Protein AF-A0A6V8LGI5-F1 (afdb_monomer_lite)

Foldseek 3Di:
DVLVVLVVLLVVLVVVVVVVVVCCVPPVVVVLVVDDPVVSVVVVVVVVVVCPDVVNVCSVVVSVVSVVVSCVVVVVVDQADDDDPVSNVVNVVPPDPDDDDDD

Organism: NCBI:txid1076125

Radius of gyration: 21.96 Å; chains: 1; bounding box: 62×23×46 Å

Structure (mmCIF, N/CA/C/O backbone):
data_AF-A0A6V8LGI5-F1
#
_entry.id   AF-A0A6V8LGI5-F1
#
loop_
_atom_site.group_PDB
_atom_site.id
_atom_site.type_symbol
_atom_site.label_atom_id
_atom_site.label_alt_id
_atom_site.label_comp_id
_atom_site.label_asym_id
_atom_site.label_entity_id
_atom_site.label_seq_id
_atom_site.pdbx_PDB_ins_code
_atom_site.Cartn_x
_atom_site.Cartn_y
_atom_site.Cartn_z
_atom_site.occupancy
_atom_site.B_iso_or_equiv
_atom_site.auth_seq_id
_atom_site.auth_comp_id
_atom_site.auth_asym_id
_atom_site.auth_atom_id
_atom_site.pdbx_PDB_model_num
ATOM 1 N N . MET A 1 1 ? 17.685 6.429 -19.741 1.00 62.72 1 MET A N 1
ATOM 2 C CA . MET A 1 1 ? 16.520 7.244 -19.328 1.00 62.72 1 MET A CA 1
ATOM 3 C C . MET A 1 1 ? 15.354 6.378 -18.857 1.00 62.72 1 MET A C 1
ATOM 5 O O . MET A 1 1 ? 14.989 6.529 -17.703 1.00 62.72 1 MET A O 1
ATOM 9 N N . LEU A 1 2 ? 14.859 5.415 -19.655 1.00 70.12 2 LEU A N 1
ATOM 10 C CA . LEU A 1 2 ? 13.752 4.513 -19.264 1.00 70.12 2 LEU A CA 1
ATOM 11 C C . LEU A 1 2 ? 13.923 3.818 -17.899 1.00 70.12 2 LEU A C 1
ATOM 13 O O . LEU A 1 2 ? 12.971 3.684 -17.143 1.00 70.12 2 LEU A O 1
ATOM 17 N N . THR A 1 3 ? 15.131 3.362 -17.567 1.00 72.06 3 THR A N 1
ATOM 18 C CA . THR A 1 3 ? 15.359 2.622 -16.317 1.00 72.06 3 THR A CA 1
ATOM 19 C C . THR A 1 3 ? 15.189 3.510 -15.079 1.00 72.06 3 THR A C 1
ATOM 21 O O . THR A 1 3 ? 14.666 3.055 -14.069 1.00 72.06 3 THR A O 1
ATOM 24 N N . GLY A 1 4 ? 15.571 4.789 -15.173 1.00 77.25 4 GLY A N 1
ATOM 25 C CA . GLY A 1 4 ? 15.423 5.749 -14.077 1.00 77.25 4 GLY A CA 1
ATOM 26 C C . GLY A 1 4 ? 13.963 6.123 -13.820 1.00 77.25 4 GLY A C 1
ATOM 27 O O . GLY A 1 4 ? 13.550 6.192 -12.667 1.00 77.25 4 GLY A O 1
ATOM 28 N N . THR A 1 5 ? 13.158 6.289 -14.875 1.00 81.44 5 THR A N 1
ATOM 29 C CA . THR A 1 5 ? 11.717 6.554 -14.739 1.00 81.44 5 THR A CA 1
ATOM 30 C C . THR A 1 5 ? 10.959 5.357 -14.173 1.00 81.44 5 THR A C 1
ATOM 32 O O . THR A 1 5 ? 10.104 5.546 -13.313 1.00 81.44 5 THR A O 1
ATOM 35 N N . VAL A 1 6 ? 11.300 4.129 -14.584 1.00 79.12 6 VAL A N 1
ATOM 36 C CA . VAL A 1 6 ? 10.708 2.904 -14.014 1.00 79.12 6 VAL A CA 1
ATOM 37 C C . VAL A 1 6 ? 11.051 2.767 -12.531 1.00 79.12 6 VAL A C 1
ATOM 39 O O . VAL A 1 6 ? 10.166 2.473 -11.733 1.00 79.12 6 VAL A O 1
ATOM 42 N N . LEU A 1 7 ? 12.301 3.036 -12.142 1.00 79.69 7 LEU A N 1
ATOM 43 C CA . LEU A 1 7 ? 12.710 2.947 -10.740 1.00 79.69 7 LEU A CA 1
ATOM 44 C C . LEU A 1 7 ? 12.025 4.013 -9.878 1.00 79.69 7 LEU A C 1
ATOM 46 O O . LEU A 1 7 ? 11.546 3.710 -8.793 1.00 79.69 7 LEU A O 1
ATOM 50 N N . PHE A 1 8 ? 11.924 5.246 -10.381 1.00 84.69 8 PHE A N 1
ATOM 51 C CA . PHE A 1 8 ? 11.209 6.321 -9.696 1.00 84.69 8 PHE A CA 1
ATOM 52 C C . PHE A 1 8 ? 9.722 5.989 -9.507 1.00 84.69 8 PHE A C 1
ATOM 54 O O . PHE A 1 8 ? 9.195 6.124 -8.403 1.00 84.69 8 PHE A O 1
ATOM 61 N N . ALA A 1 9 ? 9.056 5.500 -10.558 1.00 81.44 9 ALA A N 1
ATOM 62 C CA . ALA A 1 9 ? 7.655 5.095 -10.493 1.00 81.44 9 ALA A CA 1
ATOM 63 C C . ALA A 1 9 ? 7.441 3.905 -9.540 1.00 81.44 9 ALA A C 1
ATOM 65 O O . ALA A 1 9 ? 6.472 3.901 -8.776 1.00 81.44 9 ALA A O 1
ATOM 66 N N . ALA A 1 10 ? 8.364 2.936 -9.533 1.00 81.06 10 ALA A N 1
ATOM 67 C CA . ALA A 1 10 ? 8.352 1.812 -8.601 1.00 81.06 10 ALA A CA 1
ATOM 68 C C . ALA A 1 10 ? 8.498 2.294 -7.150 1.00 81.06 10 ALA A C 1
ATOM 70 O O . ALA A 1 10 ? 7.685 1.931 -6.304 1.00 81.06 10 ALA A O 1
ATOM 71 N N . THR A 1 11 ? 9.461 3.172 -6.853 1.00 84.75 11 THR A N 1
ATOM 72 C CA . THR A 1 11 ? 9.652 3.723 -5.502 1.00 84.75 11 THR A CA 1
ATOM 73 C C . THR A 1 11 ? 8.441 4.530 -5.039 1.00 84.75 11 THR A C 1
ATOM 75 O O . THR A 1 11 ? 8.016 4.378 -3.899 1.00 84.75 11 THR A O 1
ATOM 78 N N . MET A 1 12 ? 7.844 5.344 -5.915 1.00 88.06 12 MET A N 1
ATOM 79 C CA . MET A 1 12 ? 6.656 6.138 -5.578 1.00 88.06 12 MET A CA 1
ATOM 80 C C . MET A 1 12 ? 5.442 5.262 -5.270 1.00 88.06 12 MET A C 1
ATOM 82 O O . MET A 1 12 ? 4.803 5.445 -4.237 1.00 88.06 12 MET A O 1
ATOM 86 N N . THR A 1 13 ? 5.141 4.278 -6.122 1.00 82.00 13 THR A N 1
ATOM 87 C CA . THR A 1 13 ? 4.020 3.351 -5.877 1.00 82.00 13 THR A CA 1
ATOM 88 C C . THR A 1 13 ? 4.247 2.499 -4.628 1.00 82.00 13 THR A C 1
ATOM 90 O O . THR A 1 13 ? 3.319 2.318 -3.840 1.00 82.00 13 THR A O 1
ATOM 93 N N . THR A 1 14 ? 5.485 2.059 -4.386 1.00 83.94 14 THR A N 1
ATOM 94 C CA . THR A 1 14 ? 5.853 1.323 -3.164 1.00 83.94 14 THR A CA 1
ATOM 95 C C . THR A 1 14 ? 5.717 2.195 -1.917 1.00 83.94 14 THR A C 1
ATOM 97 O O . THR A 1 14 ? 5.158 1.753 -0.919 1.00 83.94 14 THR A O 1
ATOM 100 N N . GLY A 1 15 ? 6.184 3.447 -1.966 1.00 87.00 15 GLY A N 1
ATOM 101 C CA . GLY A 1 15 ? 6.062 4.402 -0.864 1.00 87.00 15 GLY A CA 1
ATOM 102 C C . GLY A 1 15 ? 4.607 4.739 -0.542 1.00 87.00 15 GLY A C 1
ATOM 103 O O . GLY A 1 15 ? 4.237 4.805 0.629 1.00 87.00 15 GLY A O 1
ATOM 104 N N . LEU A 1 16 ? 3.760 4.870 -1.567 1.00 86.50 16 LEU A N 1
ATOM 105 C CA . LEU A 1 16 ? 2.325 5.089 -1.392 1.00 86.50 16 LEU A CA 1
ATOM 106 C C . LEU A 1 16 ? 1.668 3.907 -0.660 1.00 86.50 16 LEU A C 1
ATOM 108 O O . LEU A 1 16 ? 0.923 4.112 0.296 1.00 86.50 16 LEU A O 1
ATOM 112 N N . MET A 1 17 ? 2.003 2.672 -1.051 1.00 85.31 17 MET A N 1
ATOM 113 C CA . MET A 1 17 ? 1.536 1.457 -0.372 1.00 85.31 17 MET A CA 1
ATOM 114 C C . MET A 1 17 ? 2.066 1.351 1.059 1.00 85.31 17 MET A C 1
ATOM 116 O O . MET A 1 17 ? 1.303 1.061 1.979 1.00 85.31 17 MET A O 1
ATOM 120 N N . ALA A 1 18 ? 3.349 1.650 1.272 1.00 87.62 18 ALA A N 1
ATOM 121 C CA . ALA A 1 18 ? 3.949 1.674 2.601 1.00 87.62 18 ALA A CA 1
ATOM 122 C C . ALA A 1 18 ? 3.226 2.660 3.532 1.00 87.62 18 ALA A C 1
ATOM 124 O O . ALA A 1 18 ? 2.969 2.326 4.686 1.00 87.62 18 ALA A O 1
ATOM 125 N N . GLY A 1 19 ? 2.828 3.834 3.030 1.00 87.75 19 GLY A N 1
ATOM 126 C CA . GLY A 1 19 ? 2.030 4.805 3.781 1.00 87.75 19 GLY A CA 1
ATOM 127 C C . GLY A 1 19 ? 0.654 4.271 4.193 1.00 87.75 19 GLY A C 1
ATOM 128 O O . GLY A 1 19 ? 0.255 4.437 5.347 1.00 87.75 19 GLY A O 1
ATOM 129 N N . VAL A 1 20 ? -0.048 3.575 3.290 1.00 86.50 20 VAL A N 1
ATOM 130 C CA . VAL A 1 20 ? -1.341 2.936 3.599 1.00 86.50 20 VAL A CA 1
ATOM 131 C C . VAL A 1 20 ? -1.181 1.915 4.728 1.00 86.50 20 VAL A C 1
ATOM 133 O O . VAL A 1 20 ? -1.914 1.971 5.717 1.00 86.50 20 VAL A O 1
ATOM 136 N N . PHE A 1 21 ? -0.185 1.030 4.635 1.00 85.12 21 PHE A N 1
ATOM 137 C CA . PHE A 1 21 ? 0.086 0.040 5.684 1.00 85.12 21 PHE A CA 1
ATOM 138 C C . PHE A 1 21 ? 0.545 0.681 6.999 1.00 85.12 21 PHE A C 1
ATOM 140 O O . PHE A 1 21 ? 0.178 0.213 8.077 1.00 85.12 21 PHE A O 1
ATOM 147 N N . PHE A 1 22 ? 1.297 1.780 6.930 1.00 89.62 22 PHE A N 1
ATOM 148 C CA . PHE A 1 22 ? 1.759 2.509 8.107 1.00 89.62 22 PHE A CA 1
ATOM 149 C C . PHE A 1 22 ? 0.601 3.123 8.899 1.00 89.62 22 PHE A C 1
ATOM 151 O O . PHE A 1 22 ? 0.561 2.991 10.124 1.00 89.62 22 PHE A O 1
ATOM 158 N N . ILE A 1 23 ? -0.367 3.745 8.218 1.00 90.50 23 ILE A N 1
ATOM 159 C CA . ILE A 1 23 ? -1.602 4.231 8.854 1.00 90.50 23 ILE A CA 1
ATOM 160 C C . ILE A 1 23 ? -2.377 3.057 9.458 1.00 90.50 23 ILE A C 1
ATOM 162 O O . ILE A 1 23 ? -2.910 3.174 10.565 1.00 90.50 23 ILE A O 1
ATOM 166 N N . TYR A 1 24 ? -2.394 1.912 8.771 1.00 86.75 24 TYR A N 1
ATOM 167 C CA . TYR A 1 24 ? -3.088 0.727 9.258 1.00 86.75 24 TYR A CA 1
ATOM 168 C C . TYR A 1 24 ? -2.531 0.238 10.608 1.00 86.75 24 TYR A C 1
ATOM 170 O O . TYR A 1 24 ? -3.279 -0.036 11.548 1.00 86.75 24 TYR A O 1
ATOM 178 N N . ALA A 1 25 ? -1.202 0.201 10.720 1.00 87.25 25 ALA A N 1
ATOM 179 C CA . ALA A 1 25 ? -0.503 -0.202 11.934 1.00 87.25 25 ALA A CA 1
ATOM 180 C C . ALA A 1 25 ? -0.610 0.836 13.066 1.00 87.25 25 ALA A C 1
ATOM 182 O O . ALA A 1 25 ? -0.814 0.463 14.217 1.00 87.25 25 ALA A O 1
ATOM 183 N N . ASN A 1 26 ? -0.487 2.132 12.757 1.00 90.75 26 ASN A N 1
ATOM 184 C CA . ASN A 1 26 ? -0.418 3.181 13.784 1.00 90.75 26 ASN A CA 1
ATOM 185 C C . ASN A 1 26 ? -1.781 3.676 14.268 1.00 90.75 26 ASN A C 1
ATOM 187 O O . ASN A 1 26 ? -1.897 4.072 15.423 1.00 90.75 26 ASN A O 1
ATOM 191 N N . ALA A 1 27 ? -2.793 3.710 13.402 1.00 88.06 27 ALA A N 1
ATOM 192 C CA . ALA A 1 27 ? -4.100 4.274 13.734 1.00 88.06 27 ALA A CA 1
ATOM 193 C C . ALA A 1 27 ? -5.191 3.200 13.788 1.00 88.06 27 ALA A C 1
ATOM 195 O O . ALA A 1 27 ? -5.957 3.144 14.748 1.00 88.06 27 ALA A O 1
ATOM 196 N N . TYR A 1 28 ? -5.248 2.326 12.782 1.00 87.00 28 TYR A N 1
ATOM 197 C CA . TYR A 1 28 ? -6.329 1.344 12.646 1.00 87.00 28 TYR A CA 1
ATOM 198 C C . TYR A 1 28 ? -6.248 0.253 13.713 1.00 87.00 28 TYR A C 1
ATOM 200 O O . TYR A 1 28 ? -7.195 0.086 14.474 1.00 87.00 28 TYR A O 1
ATOM 208 N N . MET A 1 29 ? -5.120 -0.458 13.825 1.00 85.06 29 MET A N 1
ATOM 209 C CA . MET A 1 29 ? -4.959 -1.543 14.804 1.00 85.06 29 MET A CA 1
ATOM 210 C C . MET A 1 29 ? -5.140 -1.095 16.265 1.00 85.06 29 MET A C 1
ATOM 212 O O . MET A 1 29 ? -5.930 -1.726 16.965 1.00 85.06 29 MET A O 1
ATOM 216 N N . PRO A 1 30 ? -4.499 -0.015 16.753 1.00 86.38 30 PRO A N 1
ATOM 217 C CA . PRO A 1 30 ? -4.733 0.449 18.120 1.00 86.38 30 PRO A CA 1
ATOM 218 C C . PRO A 1 30 ? -6.117 1.085 18.313 1.00 86.38 30 PRO A C 1
ATOM 220 O O . PRO A 1 30 ? -6.661 1.008 19.412 1.00 86.38 30 PRO A O 1
ATOM 223 N N . GLY A 1 31 ? -6.716 1.679 17.273 1.00 84.19 31 GLY A N 1
ATOM 224 C CA . GLY A 1 31 ? -8.086 2.196 17.330 1.00 84.19 31 GLY A CA 1
ATOM 225 C C . GLY A 1 31 ? -9.126 1.082 17.481 1.00 84.19 31 GLY A C 1
ATOM 226 O O . GLY A 1 31 ? -9.982 1.142 18.361 1.00 84.19 31 GLY A O 1
ATOM 227 N N . LEU A 1 32 ? -9.007 0.031 16.669 1.00 83.25 32 LEU A N 1
ATOM 228 C CA . LEU A 1 32 ? -9.872 -1.151 16.702 1.00 83.25 32 LEU A CA 1
ATOM 229 C C . LEU A 1 32 ? -9.574 -2.077 17.887 1.00 83.25 32 LEU A C 1
ATOM 231 O O . LEU A 1 32 ? -10.486 -2.729 18.382 1.00 83.25 32 LEU A O 1
ATOM 235 N N . GLY A 1 33 ? -8.345 -2.088 18.405 1.00 81.88 33 GLY A N 1
ATOM 236 C CA . GLY A 1 33 ? -7.979 -2.841 19.609 1.0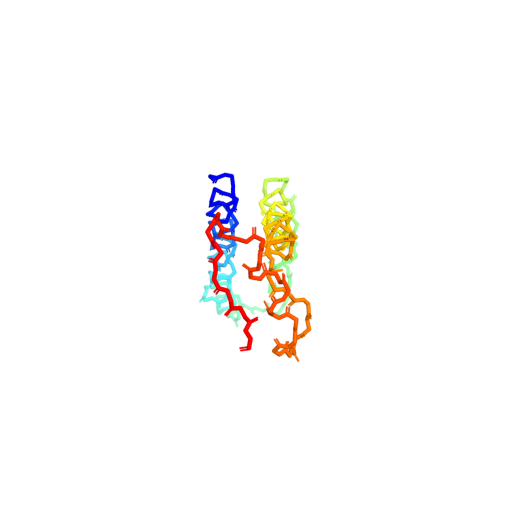0 81.88 33 GLY A CA 1
ATOM 237 C C . GLY A 1 33 ? -8.686 -2.373 20.889 1.00 81.88 33 GLY A C 1
ATOM 238 O O . GLY A 1 33 ? -8.608 -3.043 21.911 1.00 81.88 33 GLY A O 1
ATOM 239 N N . ARG A 1 34 ? -9.390 -1.233 20.849 1.00 83.75 34 ARG A N 1
ATOM 240 C CA . ARG A 1 34 ? -10.251 -0.746 21.943 1.00 83.75 34 ARG A CA 1
ATOM 241 C C . ARG A 1 34 ? -11.713 -1.194 21.811 1.00 83.75 34 ARG A C 1
ATOM 243 O O . ARG A 1 34 ? -12.531 -0.797 22.636 1.00 83.75 34 ARG A O 1
ATOM 250 N N . THR A 1 35 ? -12.047 -1.953 20.768 1.00 86.19 35 THR A N 1
ATOM 251 C CA . THR A 1 35 ? -13.406 -2.433 20.465 1.00 86.19 35 THR A CA 1
ATOM 252 C C . THR A 1 35 ? -13.519 -3.941 20.693 1.00 86.19 35 THR A C 1
ATOM 254 O O . THR A 1 35 ? -12.503 -4.627 20.720 1.00 86.19 35 THR A O 1
ATOM 257 N N . ASP A 1 36 ? -14.741 -4.462 20.856 1.00 87.12 36 ASP A N 1
ATOM 258 C CA . ASP A 1 36 ? -14.979 -5.907 20.991 1.00 87.12 36 ASP A CA 1
ATOM 259 C C . ASP A 1 36 ? -14.448 -6.704 19.787 1.00 87.12 36 ASP A C 1
ATOM 261 O O . ASP A 1 36 ? -14.584 -6.270 18.640 1.00 87.12 36 ASP A O 1
ATOM 265 N N . ASP A 1 37 ? -13.964 -7.929 20.023 1.00 85.00 37 ASP A N 1
ATOM 266 C CA . ASP A 1 37 ? -13.397 -8.814 18.988 1.00 85.00 37 ASP A CA 1
ATOM 267 C C . ASP A 1 37 ? -14.330 -9.016 17.779 1.00 85.00 37 ASP A C 1
ATOM 269 O O . ASP A 1 37 ? -13.894 -9.091 16.628 1.00 85.00 37 ASP A O 1
ATOM 273 N N . ARG A 1 38 ? -15.649 -9.067 18.015 1.00 86.75 38 ARG A N 1
ATOM 274 C CA . ARG A 1 38 ? -16.654 -9.193 16.943 1.00 86.75 38 ARG A CA 1
ATOM 275 C C . ARG A 1 38 ? -16.705 -7.951 16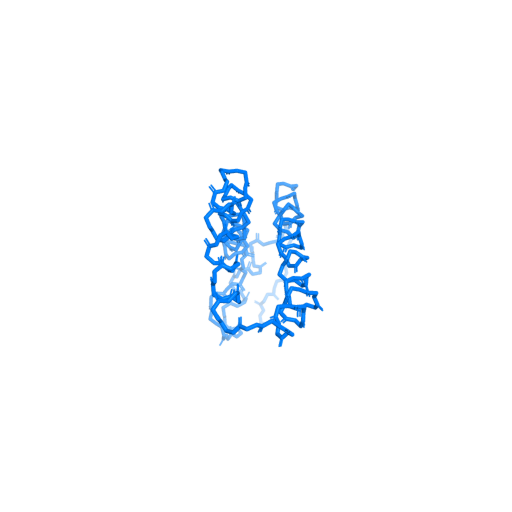.053 1.00 86.75 38 ARG A C 1
ATOM 277 O O . ARG A 1 38 ? -16.838 -8.072 14.836 1.00 86.75 38 ARG A O 1
ATOM 284 N N . THR A 1 39 ? -16.584 -6.773 16.656 1.00 86.88 39 THR A N 1
ATOM 285 C CA . THR A 1 39 ? -16.552 -5.484 15.959 1.00 86.88 39 THR A CA 1
ATOM 286 C C . THR A 1 39 ? -15.234 -5.316 15.210 1.00 86.88 39 THR A C 1
ATOM 288 O O . THR A 1 39 ? -15.250 -4.870 14.065 1.00 86.88 39 THR A O 1
ATOM 291 N N . PHE A 1 40 ? -14.118 -5.763 15.797 1.00 86.81 40 PHE A N 1
ATOM 292 C CA . PHE A 1 40 ? -12.808 -5.796 15.147 1.00 86.81 40 PHE A CA 1
ATOM 293 C C . PHE A 1 40 ? -12.845 -6.590 13.835 1.00 86.81 40 PHE A C 1
ATOM 295 O O . PHE A 1 40 ? -12.522 -6.061 12.769 1.00 86.81 40 PHE A O 1
ATOM 302 N N . VAL A 1 41 ? -13.289 -7.852 13.895 1.00 88.38 41 VAL A N 1
ATOM 303 C CA . VAL A 1 41 ? -13.341 -8.737 12.719 1.00 88.38 41 VAL A CA 1
ATOM 304 C C . VAL A 1 41 ? -14.352 -8.224 11.693 1.00 88.38 41 VAL A C 1
ATOM 306 O O . VAL A 1 41 ? -14.069 -8.239 10.495 1.00 88.38 41 VAL A O 1
ATOM 309 N N . GLY A 1 42 ? -15.508 -7.725 12.143 1.00 89.75 42 GLY A N 1
ATOM 310 C CA . GLY A 1 42 ? -16.523 -7.149 11.261 1.00 89.75 42 GLY A CA 1
ATOM 311 C C . GLY A 1 42 ? -16.022 -5.918 10.501 1.00 89.75 42 GLY A C 1
ATOM 312 O O . GLY A 1 42 ? -16.230 -5.818 9.292 1.00 89.75 42 GLY A O 1
ATOM 313 N N . ALA A 1 43 ? -15.314 -5.014 11.183 1.00 87.19 43 ALA A N 1
ATOM 314 C CA . ALA A 1 43 ? -14.726 -3.831 10.568 1.00 87.19 43 ALA A CA 1
ATOM 315 C C . ALA A 1 43 ? -13.620 -4.197 9.571 1.00 87.19 43 ALA A C 1
ATOM 317 O O . ALA A 1 43 ? -13.615 -3.667 8.464 1.00 87.19 43 ALA A O 1
ATOM 318 N N . PHE A 1 44 ? -12.740 -5.146 9.908 1.00 86.38 44 PHE A N 1
ATOM 319 C CA . PHE A 1 44 ? -11.723 -5.638 8.973 1.00 86.38 44 PHE A CA 1
ATOM 320 C C . PHE A 1 44 ? -12.348 -6.250 7.718 1.00 86.38 44 PHE A C 1
ATOM 322 O O . PHE A 1 44 ? -12.018 -5.835 6.616 1.00 86.38 44 PHE A O 1
ATOM 329 N N . GLN A 1 45 ? -13.329 -7.145 7.861 1.00 87.62 45 GLN A N 1
ATOM 330 C CA . GLN A 1 45 ? -14.001 -7.763 6.712 1.00 87.62 45 GLN A CA 1
ATOM 331 C C . GLN A 1 45 ? -14.786 -6.764 5.851 1.00 87.62 45 GLN A C 1
ATOM 333 O O . GLN A 1 45 ? -14.944 -6.970 4.644 1.00 87.62 45 GLN A O 1
ATOM 338 N N . ALA A 1 46 ? -15.343 -5.714 6.460 1.00 86.88 46 ALA A N 1
ATOM 339 C CA . ALA A 1 46 ? -16.001 -4.633 5.734 1.00 86.88 46 ALA A CA 1
ATOM 340 C C . ALA A 1 46 ? -14.977 -3.795 4.957 1.00 86.88 46 ALA A C 1
ATOM 342 O O . ALA A 1 46 ? -15.188 -3.521 3.775 1.00 86.88 46 ALA A O 1
ATOM 343 N N . THR A 1 47 ? -13.850 -3.461 5.590 1.00 85.06 47 THR A N 1
ATOM 344 C CA . THR A 1 47 ? -12.736 -2.754 4.955 1.00 85.06 47 THR A CA 1
ATOM 345 C C . THR A 1 47 ? -12.135 -3.573 3.821 1.00 85.06 47 THR A C 1
ATOM 347 O O . THR A 1 47 ? -12.034 -3.051 2.720 1.00 85.06 47 THR A O 1
ATOM 350 N N . ASP A 1 48 ? -11.831 -4.857 4.019 1.00 83.88 48 ASP A N 1
ATOM 351 C CA . ASP A 1 48 ? -11.283 -5.736 2.978 1.00 83.88 48 ASP A CA 1
ATOM 352 C C . ASP A 1 48 ? -12.231 -5.869 1.775 1.00 83.88 48 ASP A C 1
ATOM 354 O O . ASP A 1 48 ? -11.790 -5.877 0.626 1.00 83.88 48 ASP A O 1
ATOM 358 N N . ARG A 1 49 ? -13.554 -5.889 1.995 1.00 84.12 49 ARG A N 1
ATOM 359 C CA . ARG A 1 49 ? -14.531 -5.836 0.891 1.00 84.12 49 ARG A CA 1
ATOM 360 C C . ARG A 1 49 ? -14.548 -4.489 0.176 1.00 84.12 49 ARG A C 1
ATOM 362 O O . ARG A 1 49 ? -14.683 -4.461 -1.044 1.00 84.12 49 ARG A O 1
ATOM 369 N N . ALA A 1 50 ? -14.425 -3.388 0.910 1.00 82.88 50 ALA A N 1
ATOM 370 C CA . ALA A 1 50 ? -14.394 -2.047 0.334 1.00 82.88 50 ALA A CA 1
ATOM 371 C C . ALA A 1 50 ? -13.066 -1.741 -0.388 1.00 82.88 50 ALA A C 1
ATOM 373 O O . ALA A 1 50 ? -13.050 -0.953 -1.335 1.00 82.88 50 ALA A O 1
ATOM 374 N N . ILE A 1 51 ? -11.961 -2.365 0.039 1.00 73.75 51 ILE A N 1
ATOM 375 C CA . ILE A 1 51 ? -10.611 -2.120 -0.483 1.00 73.75 51 ILE A CA 1
ATOM 376 C C . ILE A 1 51 ? -10.339 -2.841 -1.805 1.00 73.75 51 ILE A C 1
ATOM 378 O O . ILE A 1 51 ? -9.433 -2.429 -2.531 1.00 73.75 51 ILE A O 1
ATOM 382 N N . ILE A 1 52 ? -11.143 -3.852 -2.168 1.00 77.12 52 ILE A N 1
ATOM 383 C CA . ILE A 1 52 ? -11.165 -4.474 -3.508 1.00 77.12 52 ILE A CA 1
ATOM 384 C C . ILE A 1 52 ? -11.791 -3.490 -4.519 1.00 77.12 52 ILE A C 1
ATOM 386 O O . ILE A 1 52 ? -12.764 -3.751 -5.219 1.00 77.12 52 ILE A O 1
ATOM 390 N N . ASN A 1 53 ? -11.219 -2.293 -4.593 1.00 76.81 53 ASN A N 1
ATOM 391 C CA . ASN A 1 53 ? -11.496 -1.308 -5.611 1.00 76.81 53 ASN A CA 1
ATOM 392 C C . ASN A 1 53 ? -10.477 -1.511 -6.745 1.00 76.81 53 ASN A C 1
ATOM 394 O O . ASN A 1 53 ? -9.277 -1.616 -6.464 1.00 76.81 53 ASN A O 1
ATOM 398 N N . PRO A 1 54 ? -10.902 -1.538 -8.020 1.00 69.88 54 PRO A N 1
ATOM 399 C CA . PRO A 1 54 ? -9.999 -1.684 -9.164 1.00 69.88 54 PRO A CA 1
ATOM 400 C C . PRO A 1 54 ? -8.826 -0.688 -9.161 1.00 69.88 54 PRO A C 1
ATOM 402 O O . PRO A 1 54 ? -7.749 -1.026 -9.643 1.00 69.88 54 PRO A O 1
ATOM 405 N N . LEU A 1 55 ? -8.988 0.500 -8.568 1.00 75.31 55 LEU A N 1
ATOM 406 C CA . LEU A 1 55 ? -7.921 1.496 -8.422 1.00 75.31 55 LEU A CA 1
ATOM 407 C C . LEU A 1 55 ? -6.836 1.071 -7.414 1.00 75.31 55 LEU A C 1
ATOM 409 O O . LEU A 1 55 ? -5.645 1.171 -7.709 1.00 75.31 55 LEU A O 1
ATOM 413 N N . PHE A 1 56 ? -7.237 0.552 -6.248 1.00 74.31 56 PHE A N 1
ATOM 414 C CA . PHE A 1 56 ? -6.306 0.025 -5.242 1.00 74.31 56 PHE A CA 1
ATOM 415 C C . PHE A 1 56 ? -5.601 -1.223 -5.765 1.00 74.31 56 PHE A C 1
ATOM 417 O O . PHE A 1 56 ? -4.384 -1.348 -5.658 1.00 74.31 56 PHE A O 1
ATOM 424 N N . MET A 1 57 ? -6.358 -2.102 -6.420 1.00 78.19 57 MET A N 1
ATOM 425 C CA . MET A 1 57 ? -5.830 -3.311 -7.036 1.00 78.19 57 MET A CA 1
ATOM 426 C C . MET A 1 57 ? -4.827 -2.971 -8.147 1.00 78.19 57 MET A C 1
ATOM 428 O O . MET A 1 57 ? -3.750 -3.556 -8.204 1.00 78.19 57 MET A O 1
ATOM 432 N N . GLY A 1 58 ? -5.128 -1.962 -8.969 1.00 76.69 58 GLY A N 1
ATOM 433 C CA . GLY A 1 58 ? -4.223 -1.443 -9.992 1.00 76.69 58 GLY A CA 1
ATOM 434 C C . GLY A 1 58 ? -2.937 -0.847 -9.418 1.00 76.69 58 GLY A C 1
ATOM 435 O O . GLY A 1 58 ? -1.866 -1.103 -9.956 1.00 76.69 58 GLY A O 1
ATOM 436 N N . LEU A 1 59 ? -3.001 -0.112 -8.305 1.00 78.25 59 LEU A N 1
ATOM 437 C CA . LEU A 1 59 ? -1.806 0.410 -7.629 1.00 78.25 59 LEU A CA 1
ATOM 438 C C . LEU A 1 59 ? -0.993 -0.697 -6.945 1.00 78.25 59 LEU A C 1
ATOM 440 O O . LEU A 1 59 ? 0.235 -0.667 -6.992 1.00 78.25 59 LEU A O 1
ATOM 444 N N . PHE A 1 60 ? -1.658 -1.674 -6.327 1.00 77.88 60 PHE A N 1
ATOM 445 C CA . PHE A 1 60 ? -1.015 -2.764 -5.594 1.00 77.88 60 PHE A CA 1
ATOM 446 C C . PHE A 1 60 ? -0.305 -3.727 -6.549 1.00 77.88 60 PHE A C 1
ATOM 448 O O . PHE A 1 60 ? 0.908 -3.928 -6.458 1.00 77.88 60 PHE A O 1
ATOM 455 N N . PHE A 1 61 ? -1.036 -4.253 -7.537 1.00 78.19 61 PHE A N 1
ATOM 456 C CA . PHE A 1 61 ? -0.449 -5.081 -8.587 1.00 78.19 61 PHE A CA 1
ATOM 457 C C . PHE A 1 61 ? 0.486 -4.273 -9.484 1.00 78.19 61 PHE A C 1
ATOM 459 O O . PHE A 1 61 ? 1.523 -4.786 -9.886 1.00 78.19 61 PHE A O 1
ATOM 466 N N . GLY A 1 62 ? 0.177 -3.002 -9.751 1.00 74.19 62 GLY A N 1
ATOM 467 C CA . GLY A 1 62 ? 1.050 -2.102 -10.498 1.00 74.19 62 GLY A CA 1
ATOM 468 C C . GLY A 1 62 ? 2.404 -1.931 -9.821 1.00 74.19 62 GLY A C 1
ATOM 469 O O . GLY A 1 62 ? 3.423 -2.079 -10.483 1.00 74.19 62 GLY A O 1
ATOM 470 N N . SER A 1 63 ? 2.442 -1.716 -8.503 1.00 77.25 63 SER A N 1
ATOM 471 C CA . SER A 1 63 ? 3.694 -1.638 -7.740 1.00 77.25 63 SER A CA 1
ATOM 472 C C . SER A 1 63 ? 4.498 -2.938 -7.839 1.00 77.25 63 SER A C 1
ATOM 474 O O . SER A 1 63 ? 5.672 -2.901 -8.202 1.00 77.25 63 SER A O 1
ATOM 476 N N . LEU A 1 64 ? 3.860 -4.094 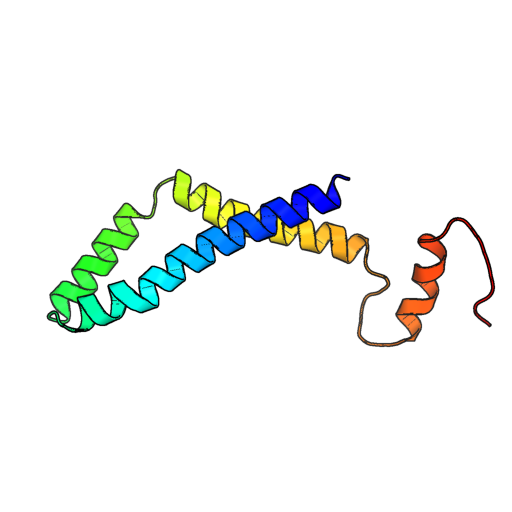-7.623 1.00 78.88 64 LEU A N 1
ATOM 477 C CA . LEU A 1 64 ? 4.505 -5.408 -7.746 1.00 78.88 64 LEU A CA 1
ATOM 478 C C . LEU A 1 64 ? 5.062 -5.661 -9.152 1.00 78.88 64 LEU A C 1
ATOM 480 O O . LEU A 1 64 ? 6.199 -6.112 -9.296 1.00 78.88 64 LEU A O 1
ATOM 484 N N . VAL A 1 65 ? 4.288 -5.340 -10.190 1.00 79.50 65 VAL A N 1
ATOM 485 C CA . VAL A 1 65 ? 4.705 -5.494 -11.587 1.00 79.50 65 VAL A CA 1
ATOM 486 C C . VAL A 1 65 ? 5.837 -4.529 -11.920 1.00 79.50 65 VAL A C 1
ATOM 488 O O . VAL A 1 65 ? 6.811 -4.957 -12.528 1.00 79.50 65 VAL A O 1
ATOM 491 N N . LEU A 1 66 ? 5.766 -3.260 -11.501 1.00 77.19 66 LEU A N 1
ATOM 492 C CA . LEU A 1 66 ? 6.817 -2.268 -11.749 1.00 77.19 66 LEU A CA 1
ATOM 493 C C . LEU A 1 66 ? 8.121 -2.627 -11.034 1.00 77.19 66 LEU A C 1
ATOM 495 O O . LEU A 1 66 ? 9.184 -2.506 -11.638 1.00 77.19 66 LEU A O 1
ATOM 499 N N . ILE A 1 67 ? 8.056 -3.090 -9.784 1.00 77.31 67 ILE A N 1
ATOM 500 C CA . ILE A 1 67 ? 9.228 -3.573 -9.043 1.00 77.31 67 ILE A CA 1
ATOM 501 C C . ILE A 1 67 ? 9.786 -4.832 -9.704 1.00 77.31 67 ILE A C 1
ATOM 503 O O . ILE A 1 67 ? 10.994 -4.923 -9.896 1.00 77.31 67 ILE A O 1
ATOM 507 N N . GLY A 1 68 ? 8.933 -5.781 -10.098 1.00 77.12 68 GLY A N 1
ATOM 508 C CA . GLY A 1 68 ? 9.347 -6.988 -10.814 1.00 77.12 68 GLY A CA 1
ATOM 509 C C . GLY A 1 68 ? 10.014 -6.668 -12.152 1.00 77.12 68 GLY A C 1
ATOM 510 O O . GLY A 1 68 ? 11.069 -7.217 -12.463 1.00 77.12 68 GLY A O 1
ATOM 511 N N . LEU A 1 69 ? 9.463 -5.719 -12.915 1.00 74.94 69 LEU A N 1
ATOM 512 C CA . LEU A 1 69 ? 10.062 -5.231 -14.156 1.00 74.94 69 LEU A CA 1
ATOM 513 C C . LEU A 1 69 ? 11.383 -4.511 -13.889 1.00 74.94 69 LEU A C 1
ATOM 515 O O . LEU A 1 69 ? 12.355 -4.748 -14.598 1.00 74.94 69 LEU A O 1
ATOM 519 N N . ALA A 1 70 ? 11.440 -3.648 -12.873 1.00 71.69 70 ALA A N 1
ATOM 520 C CA . ALA A 1 70 ? 12.663 -2.961 -12.480 1.00 71.69 70 ALA A CA 1
ATOM 521 C C . ALA A 1 70 ? 13.742 -3.975 -12.096 1.00 71.69 70 ALA A C 1
ATOM 523 O O . ALA A 1 70 ? 14.857 -3.878 -12.594 1.00 71.69 70 ALA A O 1
ATOM 524 N N . ALA A 1 71 ? 13.396 -4.980 -11.290 1.00 73.50 71 ALA A N 1
ATOM 525 C CA . ALA A 1 71 ? 14.284 -6.059 -10.896 1.00 73.50 71 ALA A CA 1
ATOM 526 C C . ALA A 1 71 ? 14.757 -6.854 -12.114 1.00 73.50 71 ALA A C 1
ATOM 528 O O . ALA A 1 71 ? 15.956 -7.020 -12.267 1.00 73.50 71 ALA A O 1
ATOM 529 N N . LEU A 1 72 ? 13.874 -7.272 -13.024 1.00 74.69 72 LEU A N 1
ATOM 530 C CA . LEU A 1 72 ? 14.257 -7.982 -14.252 1.00 74.69 72 LEU A CA 1
ATOM 531 C C . LEU A 1 72 ? 15.180 -7.143 -15.145 1.00 74.69 72 LEU A C 1
ATOM 533 O O . LEU A 1 72 ? 16.184 -7.644 -15.647 1.00 74.69 72 LEU A O 1
ATOM 537 N N . LEU A 1 73 ? 14.882 -5.854 -15.311 1.00 69.19 73 LEU A N 1
ATOM 538 C CA . LEU A 1 73 ? 15.693 -4.938 -16.109 1.00 69.19 73 LEU A CA 1
ATOM 539 C C . LEU A 1 73 ? 17.042 -4.625 -15.447 1.00 69.19 73 LEU A C 1
ATOM 541 O O . LEU A 1 73 ? 18.027 -4.454 -16.163 1.00 69.19 73 LEU A O 1
ATOM 545 N N . TYR A 1 74 ? 17.102 -4.566 -14.112 1.00 64.12 74 TYR A N 1
ATOM 546 C CA . TYR A 1 74 ? 18.336 -4.369 -13.345 1.00 64.12 74 TYR A CA 1
ATOM 547 C C . TYR A 1 74 ? 19.145 -5.651 -13.155 1.00 64.12 74 TYR A C 1
ATOM 549 O O . TYR A 1 74 ? 20.359 -5.557 -13.119 1.00 64.12 74 TYR A O 1
ATOM 557 N N . LEU A 1 75 ? 18.527 -6.831 -13.093 1.00 61.41 75 LEU A N 1
ATOM 558 C CA . LEU A 1 75 ? 19.193 -8.141 -13.089 1.00 61.41 75 LEU A CA 1
ATOM 559 C C . LEU A 1 75 ? 19.741 -8.469 -14.478 1.00 61.41 75 LEU A C 1
ATOM 561 O O . LEU A 1 75 ? 20.858 -8.959 -14.595 1.00 61.41 75 LEU A O 1
ATOM 565 N N . GLY A 1 76 ? 19.022 -8.089 -15.538 1.00 56.09 76 GLY A N 1
ATOM 566 C CA . GLY A 1 76 ? 19.561 -8.071 -16.901 1.00 56.09 76 GLY A CA 1
ATOM 567 C C . GLY A 1 76 ? 20.704 -7.058 -17.083 1.00 56.09 76 GLY A C 1
ATOM 568 O O . GLY A 1 76 ? 21.523 -7.207 -17.986 1.00 56.09 76 GLY A O 1
ATOM 569 N N . LYS A 1 77 ? 20.789 -6.053 -16.197 1.00 48.44 77 LYS A N 1
ATOM 570 C CA . LYS A 1 77 ? 21.884 -5.076 -16.061 1.00 48.44 77 LYS A CA 1
ATOM 571 C C . LYS A 1 77 ? 22.764 -5.318 -14.828 1.00 48.44 77 LYS A C 1
ATOM 573 O O . LYS A 1 77 ? 23.485 -4.413 -14.411 1.00 48.44 77 LYS A O 1
ATOM 578 N N . ALA A 1 78 ? 22.718 -6.499 -14.227 1.00 48.12 78 ALA A N 1
ATOM 579 C CA . ALA A 1 78 ? 23.645 -6.831 -13.171 1.00 48.12 78 ALA A CA 1
ATOM 580 C C . ALA A 1 78 ? 24.860 -7.459 -13.844 1.00 48.12 78 ALA A C 1
ATOM 582 O O . ALA A 1 78 ? 24.696 -8.467 -14.546 1.00 48.12 78 ALA A O 1
ATOM 583 N N . PRO A 1 79 ? 26.078 -6.966 -13.562 1.00 45.22 79 PRO A N 1
ATOM 584 C CA . PRO A 1 79 ? 27.197 -7.859 -13.462 1.00 45.22 79 PRO A CA 1
ATOM 585 C C . PRO A 1 79 ? 26.891 -8.745 -12.284 1.00 45.22 79 PRO A C 1
ATOM 587 O O . PRO A 1 79 ? 27.324 -8.523 -11.158 1.00 45.22 79 PRO A O 1
ATOM 590 N N . CYS A 1 80 ? 26.194 -9.809 -12.623 1.00 47.62 80 CYS A N 1
ATOM 591 C CA . CYS A 1 80 ? 26.709 -11.122 -12.393 1.00 47.62 80 CYS A CA 1
ATOM 592 C C . CYS A 1 80 ? 25.937 -11.917 -11.353 1.00 47.62 80 CYS A C 1
ATOM 594 O O . CYS A 1 80 ? 25.826 -11.517 -10.194 1.00 47.62 80 CYS A O 1
ATOM 596 N N . PRO A 1 81 ? 25.408 -13.073 -11.780 1.00 46.72 81 PRO A N 1
ATOM 597 C CA . PRO A 1 81 ? 24.652 -13.936 -10.913 1.00 46.72 81 PRO A CA 1
ATOM 598 C C . PRO A 1 81 ? 25.612 -14.631 -9.953 1.00 46.72 81 PRO A C 1
ATOM 600 O O . PRO A 1 81 ? 26.680 -15.111 -10.339 1.00 46.72 81 PRO A O 1
ATOM 603 N N . GLY A 1 82 ? 25.191 -14.686 -8.694 1.00 46.25 82 GLY A N 1
ATOM 604 C CA . GLY A 1 82 ? 25.796 -15.532 -7.678 1.00 46.25 82 GLY A CA 1
ATOM 605 C C . GLY A 1 82 ? 27.101 -14.979 -7.124 1.00 46.25 82 GLY A C 1
ATOM 606 O O . GLY A 1 82 ? 28.169 -15.219 -7.675 1.00 46.25 82 GLY A O 1
ATOM 607 N N . SER A 1 83 ? 27.001 -14.273 -5.997 1.00 50.31 83 SER A N 1
ATOM 608 C CA . SER A 1 83 ? 27.827 -14.518 -4.804 1.00 50.31 83 SER A CA 1
ATOM 609 C C . SER A 1 83 ? 29.273 -14.998 -5.026 1.00 50.31 83 SER A C 1
ATOM 611 O O . SER A 1 83 ? 29.680 -15.978 -4.417 1.00 50.31 83 SER A O 1
ATOM 613 N N . SER A 1 84 ? 30.063 -14.381 -5.905 1.00 55.62 84 SER A N 1
ATOM 614 C CA . SER A 1 84 ? 31.518 -14.552 -5.954 1.00 55.62 84 SER A CA 1
ATOM 615 C C . SER A 1 84 ? 32.138 -13.669 -7.036 1.00 55.62 84 SER A C 1
ATOM 617 O O . SER A 1 84 ? 31.610 -13.472 -8.128 1.00 55.62 84 SER A O 1
ATOM 619 N N . TRP A 1 85 ? 33.324 -13.169 -6.725 1.00 44.38 85 TRP A N 1
ATOM 620 C CA . TRP A 1 85 ? 34.164 -12.279 -7.523 1.00 44.38 85 TRP A CA 1
ATOM 621 C C . TRP A 1 85 ? 34.425 -12.719 -8.981 1.00 44.38 85 TRP A C 1
ATOM 623 O O . TRP A 1 85 ? 34.656 -11.872 -9.841 1.00 44.38 85 TRP A O 1
ATOM 633 N N . ARG A 1 86 ? 34.338 -14.020 -9.303 1.00 49.69 86 ARG A N 1
ATOM 634 C CA . ARG A 1 86 ? 34.526 -14.520 -10.682 1.00 49.69 86 ARG A CA 1
ATOM 635 C C . ARG A 1 86 ? 33.492 -13.967 -11.641 1.00 49.69 86 ARG A C 1
ATOM 637 O O . ARG A 1 86 ? 33.811 -13.681 -12.792 1.00 49.69 86 ARG A O 1
ATOM 644 N N . SER A 1 87 ? 32.271 -13.810 -11.157 1.00 51.88 87 SER A N 1
ATOM 645 C CA . SER A 1 87 ? 31.182 -13.405 -12.006 1.00 51.88 87 SER A CA 1
ATOM 646 C C . SER A 1 87 ? 31.394 -11.923 -12.392 1.00 51.88 87 SER A C 1
ATOM 648 O O . SER A 1 87 ? 31.420 -11.617 -13.579 1.00 51.88 87 SER A O 1
ATOM 650 N N . CYS A 1 88 ? 31.759 -11.022 -11.468 1.00 50.66 88 CYS A N 1
ATOM 651 C CA . CYS A 1 88 ? 31.960 -9.577 -11.723 1.00 50.66 88 CYS A CA 1
ATOM 652 C C . CYS A 1 88 ? 32.919 -9.217 -12.897 1.00 50.66 88 CYS A C 1
ATOM 654 O O . CYS A 1 88 ? 32.648 -8.278 -13.648 1.00 50.66 88 CYS A O 1
ATOM 656 N N . CYS A 1 89 ? 33.993 -9.985 -13.130 1.00 47.59 89 CYS A N 1
ATOM 657 C CA . CYS A 1 89 ? 35.002 -9.664 -14.157 1.00 47.59 89 CYS A CA 1
ATOM 658 C C . CYS A 1 89 ? 34.550 -9.842 -15.620 1.00 47.59 89 CYS A C 1
ATOM 660 O O . CYS A 1 89 ? 35.128 -9.219 -16.510 1.00 47.59 89 CYS A O 1
ATOM 662 N N . ILE A 1 90 ? 33.549 -10.676 -15.914 1.00 52.62 90 ILE A N 1
ATOM 663 C CA . ILE A 1 90 ? 33.078 -10.861 -17.302 1.00 52.62 90 ILE A CA 1
ATOM 664 C C . ILE A 1 90 ? 32.143 -9.726 -17.731 1.00 52.62 90 ILE A C 1
ATOM 666 O O . ILE A 1 90 ? 32.199 -9.275 -18.873 1.00 52.62 90 ILE A O 1
ATOM 670 N N . TRP A 1 91 ? 31.317 -9.213 -16.820 1.00 46.19 91 TRP A N 1
ATOM 671 C CA . TRP A 1 91 ? 30.314 -8.201 -17.159 1.00 46.19 91 TRP A CA 1
ATOM 672 C C . TRP A 1 91 ? 30.838 -6.765 -17.122 1.00 46.19 91 TRP A C 1
ATOM 674 O O . TRP A 1 91 ? 30.329 -5.932 -17.874 1.00 46.19 91 TRP A O 1
AT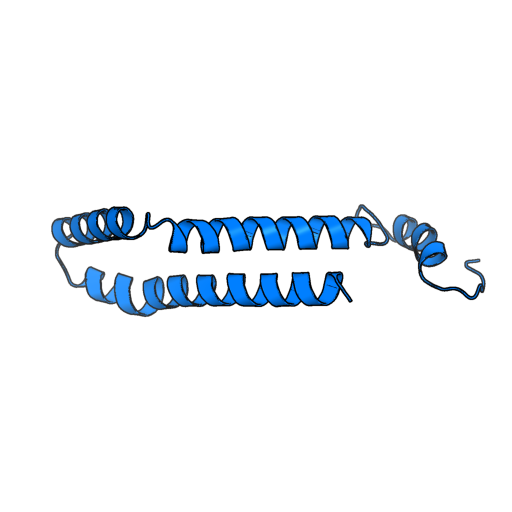OM 684 N N . SER A 1 92 ? 31.908 -6.470 -16.371 1.00 47.22 92 SER A N 1
ATOM 685 C CA . SER A 1 92 ? 32.589 -5.162 -16.434 1.00 47.22 92 SER A CA 1
ATOM 686 C C . SER A 1 92 ? 33.067 -4.800 -17.850 1.00 47.22 92 SER A C 1
ATOM 688 O O . SER A 1 92 ? 33.133 -3.626 -18.202 1.00 47.22 92 SER A O 1
ATOM 690 N N . ARG A 1 93 ? 33.305 -5.801 -18.708 1.00 47.03 93 ARG A N 1
ATOM 691 C CA . ARG A 1 93 ? 33.705 -5.629 -20.113 1.00 47.03 93 ARG A CA 1
ATOM 692 C C . ARG A 1 93 ? 32.582 -5.105 -21.024 1.00 47.03 93 ARG A C 1
ATOM 694 O O . ARG A 1 93 ? 32.863 -4.713 -22.149 1.00 47.03 93 ARG A O 1
ATOM 701 N N . SER A 1 94 ? 31.330 -5.091 -20.561 1.00 52.22 94 SER A N 1
ATOM 702 C CA . SER A 1 94 ? 30.160 -4.685 -21.358 1.00 52.22 94 SER A CA 1
ATOM 703 C C . SER A 1 94 ? 29.635 -3.274 -21.052 1.00 52.22 94 SER A C 1
ATOM 705 O O . SER A 1 94 ? 28.786 -2.771 -21.785 1.00 52.22 94 SER A O 1
ATOM 707 N N . ALA A 1 95 ? 30.140 -2.618 -19.998 1.00 49.25 95 ALA A N 1
ATOM 708 C CA . ALA A 1 95 ? 29.573 -1.372 -19.470 1.00 49.25 95 ALA A CA 1
ATOM 709 C C . ALA A 1 95 ? 30.413 -0.097 -19.708 1.00 49.25 95 ALA A C 1
ATOM 711 O O . ALA A 1 95 ? 29.959 0.988 -19.349 1.00 49.25 95 ALA A O 1
ATOM 712 N N . SER A 1 96 ? 31.592 -0.168 -20.336 1.00 43.03 96 SER A N 1
ATOM 713 C CA . SER A 1 96 ? 32.390 1.020 -20.687 1.00 43.03 96 SER A CA 1
ATOM 714 C C . SER A 1 96 ? 32.864 0.980 -22.146 1.00 43.03 96 SER A C 1
ATOM 716 O O . SER A 1 96 ? 33.337 -0.066 -22.589 1.00 43.03 96 SER A O 1
ATOM 718 N N . PRO A 1 97 ? 32.812 2.096 -22.908 1.00 50.38 97 PRO A N 1
ATOM 719 C CA . PRO A 1 97 ? 33.308 2.121 -24.288 1.00 50.38 97 PRO A CA 1
ATOM 720 C C . PRO A 1 97 ? 34.839 2.094 -24.404 1.00 50.38 97 PRO A C 1
ATOM 722 O O . PRO A 1 97 ? 35.348 1.972 -25.513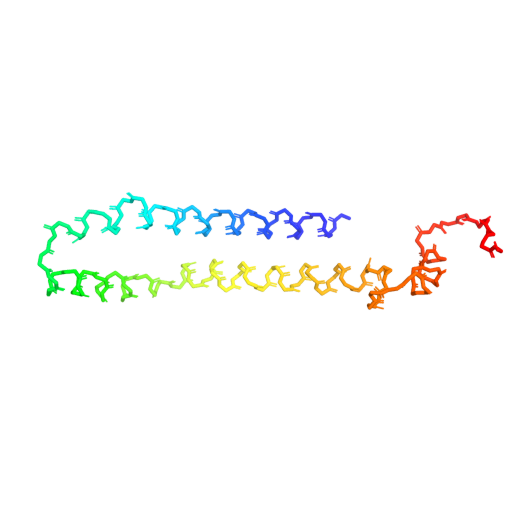 1.00 50.38 97 PRO A O 1
ATOM 725 N N . TRP A 1 98 ? 35.580 2.236 -23.299 1.00 38.50 98 TRP A N 1
ATOM 726 C CA . TRP A 1 98 ? 37.044 2.245 -23.313 1.00 38.50 98 TRP A CA 1
ATOM 727 C C . TRP A 1 98 ? 37.644 1.055 -22.560 1.00 38.50 98 TRP A C 1
ATOM 729 O O . TRP A 1 98 ? 37.133 0.694 -21.493 1.00 38.50 98 TRP A O 1
ATOM 739 N N . PRO A 1 99 ? 38.712 0.435 -23.104 1.00 52.84 99 PRO A N 1
ATOM 740 C CA . PRO A 1 99 ? 39.276 -0.790 -22.574 1.00 52.84 99 PRO A CA 1
ATOM 741 C C . PRO A 1 99 ? 40.508 -0.486 -21.722 1.00 52.84 99 PRO A C 1
ATOM 743 O O . PRO A 1 99 ? 41.446 0.146 -22.195 1.00 52.84 99 PRO A O 1
ATOM 746 N N . SER A 1 100 ? 40.589 -1.039 -20.515 1.00 52.72 100 SER A N 1
ATOM 747 C CA . SER A 1 100 ? 41.904 -1.356 -19.948 1.00 52.72 100 SER A CA 1
ATOM 748 C C . SER A 1 100 ? 41.816 -2.421 -18.858 1.00 52.72 100 SER A C 1
ATOM 750 O O . SER A 1 100 ? 41.487 -2.153 -17.708 1.00 52.72 100 SER A O 1
ATOM 752 N N . THR A 1 101 ? 42.152 -3.639 -19.299 1.00 48.59 101 THR A N 1
ATOM 753 C CA . THR A 1 101 ? 42.978 -4.637 -18.597 1.00 48.59 101 THR A CA 1
ATOM 754 C C . THR A 1 101 ? 42.531 -5.098 -17.210 1.00 48.59 101 THR A C 1
ATOM 756 O O . THR A 1 101 ? 43.098 -4.706 -16.196 1.00 48.59 101 THR A O 1
ATOM 759 N N . CYS A 1 102 ? 41.631 -6.085 -17.190 1.00 46.88 102 CYS A N 1
ATOM 760 C CA . CYS A 1 102 ? 41.717 -7.150 -16.190 1.00 46.88 102 CYS A CA 1
ATOM 761 C C . CYS A 1 102 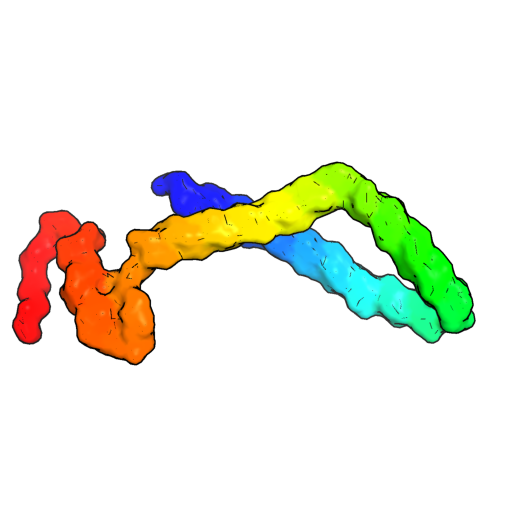? 42.884 -8.078 -16.567 1.00 46.88 102 CYS A C 1
ATOM 763 O O . CYS A 1 102 ? 42.783 -8.814 -17.554 1.00 46.88 102 CYS A O 1
ATOM 765 N N . ARG A 1 103 ? 43.970 -8.023 -15.796 1.00 43.19 103 ARG A N 1
ATOM 766 C CA . ARG A 1 103 ? 44.935 -9.110 -15.621 1.00 43.19 103 ARG A CA 1
ATOM 767 C C . ARG A 1 103 ? 45.023 -9.393 -14.130 1.00 43.19 103 ARG A C 1
ATOM 769 O O . ARG A 1 103 ? 44.993 -8.403 -13.371 1.00 43.19 103 ARG A O 1
#

Sequence (103 aa):
MLTGTVLFAATMTTGLMAGVFFIYANAYMPGLGRTDDRTFVGAFQATDRAIINPLFMGLFFGSLVLIGLAALLYLGKAPCPGSSWRSCCIWSRSASPWPSTCR

Secondary structure (DSSP, 8-state):
-HHHHHHHHHHHHHHHHHHHHHHIIIIIHHHHTTS-HHHHHHHHHHHHHHH--HHHHHHHHHHHHHHHHHHHHHHTTSS-SSSSHHHHHHHGGGS-SS-----

pLDDT: mean 72.29, std 15.71, range [38.5, 90.75]